Protein AF-A0A0A2BPV5-F1 (afdb_monomer_lite)

Structure (mmCIF, N/CA/C/O backbone):
data_AF-A0A0A2BPV5-F1
#
_entry.id   AF-A0A0A2BPV5-F1
#
loop_
_atom_site.group_PDB
_atom_site.id
_atom_site.type_symbol
_atom_site.label_atom_id
_atom_site.label_alt_id
_atom_site.label_comp_id
_atom_site.label_asym_id
_atom_site.label_entity_id
_atom_site.label_seq_id
_atom_site.pdbx_PDB_ins_code
_atom_site.Cartn_x
_atom_site.Cartn_y
_atom_site.Cartn_z
_atom_site.occupancy
_atom_site.B_iso_or_equiv
_atom_site.auth_seq_id
_atom_site.auth_comp_id
_atom_site.auth_asym_id
_atom_site.auth_atom_id
_atom_site.pdbx_PDB_model_num
ATOM 1 N N . MET A 1 1 ? -3.745 15.430 -7.009 1.00 54.25 1 MET A N 1
ATOM 2 C CA . MET A 1 1 ? -3.232 14.319 -6.182 1.00 54.25 1 MET A CA 1
ATOM 3 C C . MET A 1 1 ? -1.753 14.113 -6.457 1.00 54.25 1 MET A C 1
ATOM 5 O O . MET A 1 1 ? -1.417 14.063 -7.633 1.00 54.25 1 MET A O 1
ATOM 9 N N . ASN A 1 2 ? -0.888 14.054 -5.436 1.00 61.00 2 ASN A N 1
ATOM 10 C CA . ASN A 1 2 ? 0.562 13.937 -5.638 1.00 61.00 2 ASN A CA 1
ATOM 11 C C . ASN A 1 2 ? 1.040 12.500 -5.362 1.00 61.00 2 ASN A C 1
ATOM 13 O O . ASN A 1 2 ? 0.866 11.989 -4.256 1.00 61.00 2 ASN A O 1
ATOM 17 N N . ASP A 1 3 ? 1.661 11.859 -6.353 1.00 69.44 3 ASP A N 1
ATOM 18 C CA . ASP A 1 3 ? 2.144 10.472 -6.261 1.00 69.44 3 ASP A CA 1
ATOM 19 C C . ASP A 1 3 ? 3.402 10.337 -5.382 1.00 69.44 3 ASP A C 1
ATOM 21 O O . ASP A 1 3 ? 3.892 9.237 -5.155 1.00 69.44 3 ASP A O 1
ATOM 25 N N . GLU A 1 4 ? 3.926 11.430 -4.835 1.00 75.62 4 GLU A N 1
ATOM 26 C CA . GLU A 1 4 ? 5.074 11.391 -3.924 1.00 75.62 4 GLU A CA 1
ATOM 27 C C . GLU A 1 4 ? 4.683 11.006 -2.488 1.00 75.62 4 GLU A C 1
ATOM 29 O O . GLU A 1 4 ? 5.495 10.432 -1.766 1.00 75.62 4 GLU A O 1
ATOM 34 N N . ASN A 1 5 ? 3.434 11.263 -2.072 1.00 85.25 5 ASN A N 1
ATOM 35 C CA . ASN A 1 5 ? 3.008 11.116 -0.672 1.00 85.25 5 ASN A CA 1
ATOM 36 C C . ASN A 1 5 ? 1.928 10.042 -0.442 1.00 85.25 5 ASN A C 1
ATOM 38 O O . ASN A 1 5 ? 1.442 9.862 0.677 1.00 85.25 5 ASN A O 1
ATOM 42 N N . TRP A 1 6 ? 1.565 9.288 -1.483 1.00 88.50 6 TRP A N 1
ATOM 43 C CA . TRP A 1 6 ? 0.464 8.323 -1.420 1.00 88.50 6 TRP A CA 1
ATOM 44 C C . TRP A 1 6 ? 0.642 7.263 -0.328 1.00 88.50 6 TRP A C 1
ATOM 46 O O . TRP A 1 6 ? -0.335 6.827 0.267 1.00 88.50 6 TRP A O 1
ATOM 56 N N . LYS A 1 7 ? 1.881 6.849 -0.026 1.00 91.31 7 LYS A N 1
ATOM 57 C CA . LYS A 1 7 ? 2.158 5.837 1.005 1.00 91.31 7 LYS A CA 1
ATOM 58 C C . LYS A 1 7 ? 1.770 6.325 2.402 1.00 91.31 7 LYS A C 1
ATOM 60 O O . LYS A 1 7 ? 1.186 5.573 3.178 1.00 91.31 7 LYS A O 1
ATOM 65 N N . GLU A 1 8 ? 2.093 7.577 2.721 1.00 90.62 8 GLU A N 1
ATOM 66 C CA . GLU A 1 8 ? 1.737 8.218 3.992 1.00 90.62 8 GLU A CA 1
ATOM 67 C C . GLU A 1 8 ? 0.224 8.421 4.096 1.00 90.62 8 GLU A C 1
ATOM 69 O O . GLU A 1 8 ? -0.383 8.127 5.127 1.00 90.62 8 GLU A O 1
ATOM 74 N N . GLU A 1 9 ? -0.406 8.870 3.012 1.00 90.31 9 GLU A N 1
ATOM 75 C CA . GLU A 1 9 ? -1.861 9.025 2.939 1.00 90.31 9 GLU A CA 1
ATOM 76 C C . GLU A 1 9 ? -2.578 7.687 3.090 1.00 90.31 9 GLU A C 1
ATOM 78 O O . GLU A 1 9 ? -3.507 7.566 3.885 1.00 90.31 9 GLU A O 1
ATOM 83 N N . PHE A 1 10 ? -2.100 6.649 2.410 1.00 91.50 10 PHE A N 1
ATOM 84 C CA . PHE A 1 10 ? -2.673 5.315 2.482 1.00 91.50 10 PHE A CA 1
ATOM 85 C C . PHE A 1 10 ? -2.566 4.715 3.888 1.00 91.50 10 PHE A C 1
ATOM 87 O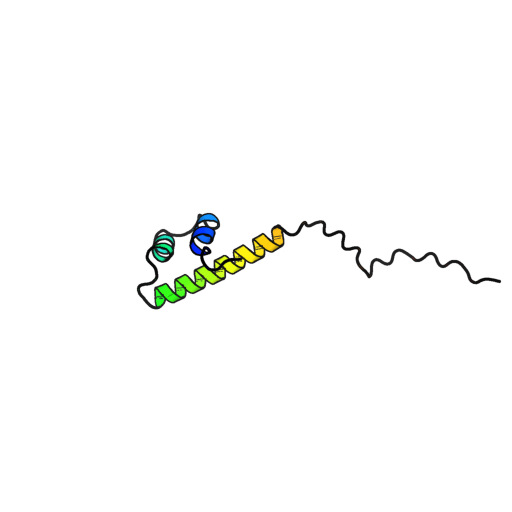 O . PHE A 1 10 ? -3.544 4.143 4.373 1.00 91.50 10 PHE A O 1
ATOM 94 N N . LYS A 1 11 ? -1.440 4.924 4.592 1.00 90.81 11 LYS A N 1
ATOM 95 C CA . LYS A 1 11 ? -1.301 4.552 6.013 1.00 90.81 11 LYS A CA 1
ATOM 96 C C . LYS A 1 11 ? -2.342 5.245 6.895 1.00 90.81 11 LYS A C 1
ATOM 98 O O . LYS A 1 11 ? -2.917 4.607 7.773 1.00 90.81 11 LYS A O 1
ATOM 103 N N . LYS A 1 12 ? -2.613 6.532 6.655 1.00 90.06 12 LYS A N 1
ATOM 104 C CA . LYS A 1 12 ? -3.61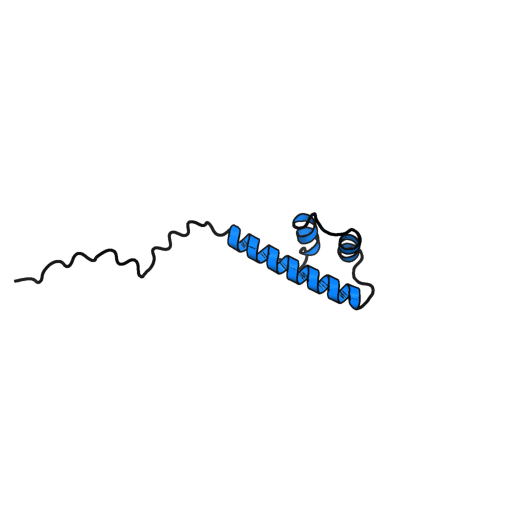5 7.302 7.416 1.00 90.06 12 LYS A CA 1
ATOM 105 C C . LYS A 1 12 ? -5.046 6.882 7.086 1.00 90.06 12 LYS A C 1
ATOM 107 O O . LYS A 1 12 ? -5.888 6.827 7.977 1.00 90.06 12 LYS A O 1
ATOM 112 N N . TRP A 1 13 ? -5.336 6.610 5.817 1.00 88.25 13 TRP A N 1
ATOM 113 C CA . TRP A 1 13 ? -6.691 6.316 5.343 1.00 88.25 13 TRP A CA 1
ATOM 114 C C . TRP A 1 13 ? -7.109 4.868 5.583 1.00 88.25 13 TRP A C 1
ATOM 116 O O . TRP A 1 13 ? -8.304 4.593 5.687 1.00 88.25 13 TRP A O 1
ATOM 126 N N . LYS A 1 14 ? -6.148 3.947 5.697 1.00 87.50 14 LYS A N 1
ATOM 127 C CA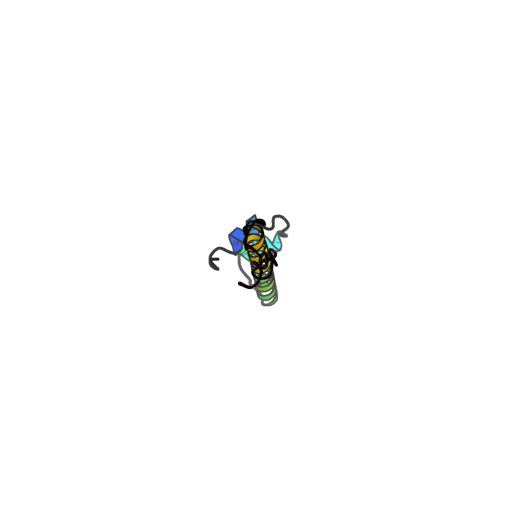 . LYS A 1 14 ? -6.406 2.525 5.918 1.00 87.50 14 LYS A CA 1
ATOM 128 C C . LYS A 1 14 ? -5.759 2.041 7.225 1.00 87.50 14 LYS A C 1
ATOM 130 O O . LYS A 1 14 ? -4.715 1.395 7.197 1.00 87.50 14 LYS A O 1
ATOM 135 N N . PRO A 1 15 ? -6.405 2.258 8.388 1.00 86.06 15 PRO A N 1
ATOM 136 C CA . PRO A 1 15 ? -5.888 1.782 9.676 1.00 86.06 15 PRO A CA 1
ATOM 137 C C . PRO A 1 15 ? -5.891 0.248 9.803 1.00 86.06 15 PRO A C 1
ATOM 139 O O . PRO A 1 15 ? -5.301 -0.301 10.726 1.00 86.06 15 PRO A O 1
ATOM 142 N N . THR A 1 16 ? -6.544 -0.462 8.877 1.00 90.69 16 THR A N 1
ATOM 143 C CA . THR A 1 16 ? -6.626 -1.931 8.838 1.00 90.69 16 THR A CA 1
ATOM 144 C C . THR A 1 16 ? -5.438 -2.599 8.140 1.00 90.69 16 THR A C 1
ATOM 146 O O . THR A 1 16 ? -5.464 -3.810 7.906 1.00 90.69 16 THR A O 1
ATOM 149 N N . LEU A 1 17 ? -4.401 -1.835 7.779 1.00 91.06 17 LEU A N 1
ATOM 150 C CA . LEU A 1 17 ? -3.193 -2.380 7.168 1.00 91.06 17 LEU A CA 1
ATOM 151 C C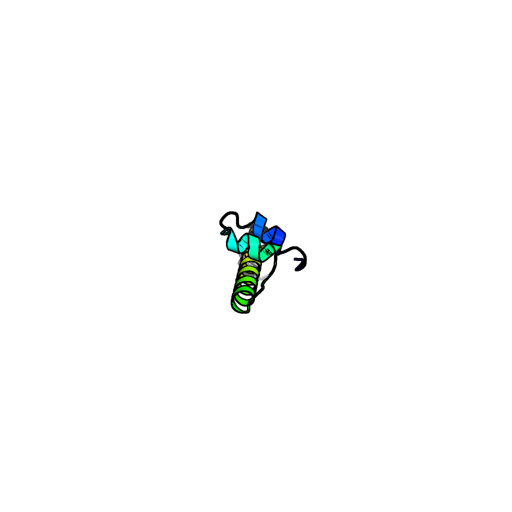 . LEU A 1 17 ? -2.519 -3.399 8.084 1.00 91.06 17 LEU A C 1
ATOM 153 O O . LEU A 1 17 ? -2.305 -3.174 9.275 1.00 91.06 17 LEU A O 1
ATOM 157 N N . LYS A 1 18 ? -2.142 -4.536 7.500 1.00 93.06 18 LYS A N 1
ATOM 158 C CA . LYS A 1 18 ? -1.401 -5.567 8.224 1.00 93.06 18 LYS A CA 1
ATOM 159 C C . LYS A 1 18 ? 0.045 -5.107 8.450 1.00 93.06 18 LYS A C 1
ATOM 161 O O . LYS A 1 18 ? 0.598 -4.422 7.588 1.00 93.06 18 LYS A O 1
ATOM 166 N N . PRO A 1 19 ? 0.719 -5.554 9.526 1.00 92.25 19 PRO A N 1
ATOM 167 C CA . PRO A 1 19 ? 2.089 -5.130 9.832 1.00 92.25 19 PRO A CA 1
ATOM 168 C C . PRO A 1 19 ? 3.085 -5.322 8.680 1.00 92.25 19 PRO A C 1
ATOM 170 O O . PRO A 1 19 ? 3.930 -4.466 8.442 1.00 92.25 19 PRO A O 1
ATOM 173 N N . PHE A 1 20 ? 2.961 -6.407 7.906 1.00 91.19 20 PHE A N 1
ATOM 174 C CA . PHE A 1 20 ? 3.835 -6.636 6.751 1.00 91.19 20 PHE A CA 1
ATOM 175 C C . PHE A 1 20 ? 3.592 -5.646 5.602 1.00 91.19 20 PHE A C 1
ATOM 177 O O . PHE A 1 20 ? 4.519 -5.357 4.856 1.00 91.19 20 PHE A O 1
ATOM 184 N N . GLN A 1 21 ? 2.369 -5.129 5.451 1.00 91.75 21 GLN A N 1
ATOM 185 C CA . GLN A 1 21 ? 2.029 -4.130 4.433 1.00 91.75 21 GLN A CA 1
ATOM 186 C C . GLN A 1 21 ? 2.586 -2.763 4.824 1.00 91.75 21 GLN A C 1
ATOM 188 O O . GLN A 1 21 ? 3.117 -2.058 3.976 1.00 91.75 21 GLN A O 1
ATOM 193 N N . VAL A 1 22 ? 2.521 -2.416 6.114 1.00 92.94 22 VAL A N 1
ATOM 194 C CA . VAL A 1 22 ? 3.162 -1.205 6.652 1.00 92.94 22 VAL A CA 1
ATOM 195 C C . VAL A 1 22 ? 4.669 -1.268 6.420 1.00 92.94 22 VAL A C 1
ATOM 197 O O . VAL A 1 22 ? 5.233 -0.357 5.822 1.00 92.94 22 VAL A O 1
ATOM 200 N N . LYS A 1 23 ? 5.292 -2.397 6.775 1.00 92.75 23 LYS A N 1
ATOM 201 C CA . LYS A 1 23 ? 6.717 -2.625 6.532 1.00 92.75 23 LYS A CA 1
ATOM 202 C C . LYS A 1 23 ? 7.075 -2.541 5.046 1.00 92.75 23 LYS A C 1
ATOM 204 O O . LYS A 1 23 ? 8.065 -1.922 4.690 1.00 92.75 23 LYS A O 1
ATOM 209 N N . LEU A 1 24 ? 6.248 -3.109 4.166 1.00 93.88 24 LEU A N 1
ATOM 210 C CA . LEU A 1 24 ? 6.442 -3.028 2.716 1.00 93.88 24 LEU A CA 1
ATOM 211 C C . LEU A 1 24 ? 6.380 -1.582 2.188 1.00 93.88 24 LEU A C 1
ATOM 213 O O . LEU A 1 24 ? 7.094 -1.241 1.245 1.00 93.88 24 LEU A O 1
ATOM 217 N N . LEU A 1 25 ? 5.540 -0.725 2.775 1.00 92.62 25 LEU A N 1
ATOM 218 C CA . LEU A 1 25 ? 5.462 0.689 2.397 1.00 92.62 25 LEU A CA 1
ATOM 219 C C . LEU A 1 25 ? 6.720 1.463 2.813 1.00 92.62 25 LEU A C 1
ATOM 221 O O . LEU A 1 25 ? 7.183 2.301 2.032 1.00 92.62 25 LEU A O 1
ATOM 225 N N . GLU A 1 26 ? 7.254 1.170 4.001 1.00 92.06 26 GLU A N 1
ATOM 226 C CA . GLU A 1 26 ? 8.426 1.828 4.597 1.00 92.06 26 GLU A CA 1
ATOM 227 C C . GLU A 1 26 ? 9.743 1.349 3.978 1.00 92.06 26 GLU A C 1
ATOM 229 O O . GLU A 1 26 ? 10.500 2.160 3.447 1.00 92.06 26 GLU A O 1
ATOM 234 N N . ASP A 1 27 ? 9.976 0.037 3.981 1.00 92.69 27 ASP A N 1
ATOM 235 C CA . ASP A 1 27 ? 11.237 -0.574 3.543 1.00 92.69 27 ASP A CA 1
ATOM 236 C C . ASP A 1 27 ? 11.309 -0.741 2.015 1.00 92.69 27 ASP A C 1
ATOM 238 O O . ASP A 1 27 ? 12.390 -0.836 1.435 1.00 92.69 27 ASP A O 1
ATOM 242 N N . GLY A 1 28 ? 10.153 -0.767 1.345 1.00 90.00 28 GLY A N 1
ATOM 243 C CA . GLY A 1 28 ? 10.046 -1.053 -0.083 1.00 90.00 28 GLY A CA 1
ATOM 244 C C . GL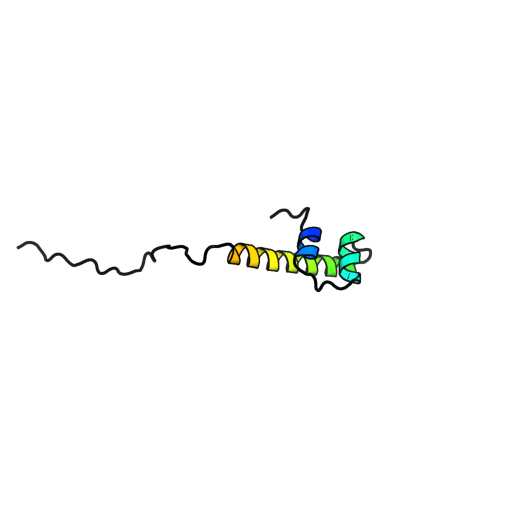Y A 1 28 ? 10.086 -2.552 -0.422 1.00 90.00 28 GLY A C 1
ATOM 245 O O . GLY A 1 28 ? 10.271 -3.406 0.448 1.00 90.00 28 GLY A O 1
ATOM 246 N N . PRO A 1 29 ? 9.852 -2.908 -1.698 1.00 92.94 29 PRO A N 1
ATOM 247 C CA . PRO A 1 29 ? 9.816 -4.296 -2.130 1.00 92.94 29 PRO A CA 1
ATOM 248 C C . PRO A 1 29 ? 11.231 -4.844 -2.347 1.00 92.94 29 PRO A C 1
ATOM 250 O O . PRO A 1 29 ? 12.047 -4.253 -3.050 1.00 92.94 29 PRO A O 1
ATOM 253 N N . CYS A 1 30 ? 11.497 -6.027 -1.802 1.00 92.88 30 CYS A N 1
ATOM 254 C CA . CYS A 1 30 ? 12.726 -6.794 -2.022 1.00 92.88 30 CYS A CA 1
ATOM 255 C C . CYS A 1 30 ? 12.530 -7.964 -3.001 1.00 92.88 30 CYS A C 1
ATOM 257 O O . CYS A 1 30 ? 13.489 -8.652 -3.346 1.00 92.88 30 CYS A O 1
ATOM 259 N N . SER A 1 31 ? 11.295 -8.230 -3.431 1.00 94.31 31 SER A N 1
ATOM 260 C CA . SER A 1 31 ? 10.960 -9.312 -4.357 1.00 94.31 31 SER A CA 1
ATOM 261 C C . SER A 1 31 ? 9.883 -8.892 -5.354 1.00 94.31 31 SER A C 1
ATOM 263 O O . SER A 1 31 ? 9.108 -7.969 -5.109 1.00 94.31 31 SER A O 1
ATOM 265 N N . GLN A 1 32 ? 9.771 -9.629 -6.460 1.00 95.38 32 GLN A N 1
ATOM 266 C CA . GLN A 1 32 ? 8.743 -9.373 -7.470 1.00 95.38 32 GLN A CA 1
ATOM 267 C C . GLN A 1 32 ? 7.319 -9.476 -6.904 1.00 95.38 32 GLN A C 1
ATOM 269 O O . GLN A 1 32 ? 6.450 -8.685 -7.260 1.00 95.38 32 GLN A O 1
ATOM 274 N N . SER A 1 33 ? 7.067 -10.430 -6.004 1.00 93.88 33 SER A N 1
ATOM 275 C CA . SER A 1 33 ? 5.753 -10.580 -5.368 1.00 93.88 33 SER A CA 1
ATOM 276 C C . SER A 1 33 ? 5.409 -9.386 -4.479 1.00 93.88 33 SER A C 1
ATOM 278 O O . SER A 1 33 ? 4.265 -8.936 -4.465 1.00 93.88 33 SER A O 1
ATOM 280 N N . GLN A 1 34 ? 6.402 -8.832 -3.784 1.00 94.69 34 GLN A N 1
ATOM 281 C CA . GLN A 1 34 ? 6.251 -7.610 -3.002 1.00 94.69 34 GLN A CA 1
ATOM 282 C C . GLN A 1 34 ? 6.031 -6.384 -3.894 1.00 94.69 34 GLN A C 1
ATOM 284 O O . GLN A 1 34 ? 5.215 -5.534 -3.550 1.00 94.69 34 GLN A O 1
ATOM 289 N N . THR A 1 35 ? 6.682 -6.312 -5.058 1.00 95.00 35 THR A N 1
ATOM 290 C CA . THR A 1 35 ? 6.427 -5.253 -6.047 1.00 95.00 35 THR A CA 1
ATOM 291 C C . THR A 1 35 ? 4.977 -5.281 -6.520 1.00 95.00 35 THR A C 1
ATOM 293 O O . THR A 1 35 ? 4.309 -4.253 -6.488 1.00 95.00 35 THR A O 1
ATOM 296 N N . LEU A 1 36 ? 4.460 -6.457 -6.889 1.00 95.31 36 LEU A N 1
ATOM 297 C CA . LEU A 1 36 ? 3.061 -6.606 -7.308 1.00 95.31 36 LEU A CA 1
ATOM 298 C C . LEU A 1 36 ? 2.088 -6.215 -6.191 1.00 95.31 36 LEU A C 1
ATOM 300 O O . LEU A 1 36 ? 1.106 -5.524 -6.443 1.00 95.31 36 LEU A O 1
ATOM 304 N N . MET A 1 37 ? 2.389 -6.601 -4.951 1.00 94.44 37 MET A N 1
ATOM 305 C CA . MET A 1 37 ? 1.595 -6.214 -3.787 1.00 94.44 37 MET A CA 1
ATOM 306 C C . MET A 1 37 ? 1.599 -4.699 -3.556 1.00 94.44 37 MET A C 1
ATOM 308 O O . MET A 1 37 ? 0.563 -4.125 -3.236 1.00 94.44 37 MET A O 1
ATOM 312 N N . LEU A 1 38 ? 2.741 -4.036 -3.743 1.00 94.19 38 LEU A N 1
ATOM 313 C CA . LEU A 1 38 ? 2.834 -2.584 -3.623 1.00 94.19 38 LEU A CA 1
ATOM 314 C C . LEU A 1 38 ? 2.038 -1.872 -4.729 1.00 94.19 38 LEU A C 1
ATOM 316 O O . LEU A 1 38 ? 1.374 -0.876 -4.448 1.00 94.19 38 LEU A O 1
ATOM 320 N N . CYS A 1 39 ? 2.063 -2.394 -5.961 1.00 93.25 39 CYS A N 1
ATOM 321 C CA . CYS A 1 39 ? 1.222 -1.900 -7.053 1.00 93.25 39 CYS A CA 1
ATOM 322 C C . CYS A 1 39 ? -0.270 -2.034 -6.723 1.00 93.25 39 CYS A C 1
ATOM 324 O O . CYS A 1 39 ? -1.027 -1.091 -6.938 1.00 93.25 39 CYS A O 1
ATOM 326 N N . ASP A 1 40 ? -0.683 -3.169 -6.158 1.00 94.62 40 ASP A N 1
ATOM 327 C CA . ASP A 1 40 ? -2.071 -3.401 -5.747 1.00 94.62 40 ASP A CA 1
ATOM 328 C C . ASP A 1 40 ? -2.513 -2.395 -4.669 1.00 94.62 40 ASP A C 1
ATOM 330 O O . ASP A 1 40 ? -3.559 -1.755 -4.778 1.00 94.62 40 ASP A O 1
ATOM 334 N N . MET A 1 41 ? -1.649 -2.146 -3.680 1.00 93.44 41 MET A N 1
ATOM 335 C CA . MET A 1 41 ? -1.878 -1.128 -2.648 1.00 93.44 41 MET A CA 1
ATOM 336 C C . MET A 1 41 ? -1.982 0.292 -3.227 1.00 93.44 41 MET A C 1
ATOM 338 O O . MET A 1 41 ? -2.784 1.091 -2.745 1.00 93.44 41 MET A O 1
ATOM 342 N N . TRP A 1 42 ? -1.208 0.618 -4.265 1.00 93.00 42 TRP A N 1
ATOM 343 C CA . TRP A 1 42 ? -1.305 1.911 -4.950 1.00 93.00 42 TRP A CA 1
ATOM 344 C C . TRP A 1 42 ? -2.631 2.067 -5.705 1.00 93.00 42 TRP A C 1
ATOM 346 O O . TRP A 1 42 ? -3.284 3.107 -5.597 1.00 93.00 42 TRP A O 1
ATOM 356 N N . CYS A 1 43 ? -3.077 1.025 -6.413 1.00 93.31 43 CYS A N 1
ATOM 357 C CA . CYS A 1 43 ? -4.391 1.003 -7.065 1.00 93.31 43 CYS A CA 1
ATOM 358 C C . CYS A 1 43 ? -5.532 1.160 -6.047 1.00 93.31 43 CYS A C 1
ATOM 360 O O . CYS A 1 43 ? -6.501 1.891 -6.285 1.00 93.31 43 CYS A O 1
ATOM 362 N N . GLU A 1 44 ? -5.409 0.514 -4.887 1.00 92.62 44 GLU A N 1
ATOM 363 C CA . GLU A 1 44 ? -6.373 0.669 -3.803 1.00 92.62 44 GLU A CA 1
ATOM 364 C C . GLU A 1 44 ? -6.399 2.112 -3.277 1.00 92.62 44 GLU A C 1
ATOM 366 O O . GLU A 1 44 ? -7.479 2.693 -3.133 1.00 92.62 44 GLU A O 1
ATOM 371 N N . TRP A 1 45 ? -5.232 2.725 -3.055 1.00 92.25 45 TRP A N 1
ATOM 372 C CA . TRP A 1 45 ? -5.150 4.134 -2.672 1.00 92.25 45 TRP A CA 1
ATOM 373 C C . TRP A 1 45 ? -5.820 5.046 -3.705 1.00 92.25 45 TRP A C 1
ATOM 375 O O . TRP A 1 45 ? -6.638 5.875 -3.314 1.00 92.25 45 TRP A O 1
ATOM 385 N N . LYS A 1 46 ? -5.571 4.854 -5.010 1.00 89.75 46 LYS A N 1
ATOM 386 C CA . LYS A 1 46 ? -6.249 5.605 -6.089 1.00 89.75 46 LYS A CA 1
ATOM 387 C C . LYS A 1 46 ? -7.769 5.426 -6.070 1.00 89.75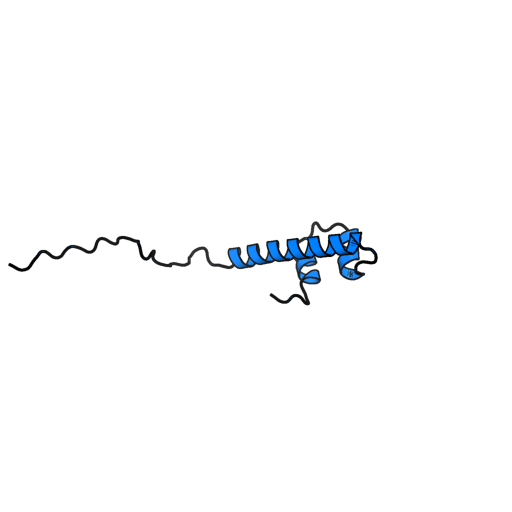 46 LYS A C 1
ATOM 389 O O . LYS A 1 46 ? -8.509 6.346 -6.403 1.00 89.75 46 LYS A O 1
ATOM 394 N N . THR A 1 47 ? -8.261 4.266 -5.656 1.00 89.62 47 THR A N 1
ATOM 395 C CA . THR A 1 47 ? -9.706 4.046 -5.515 1.00 89.62 47 THR A CA 1
ATOM 396 C C . THR A 1 47 ? -10.271 4.804 -4.314 1.00 89.62 47 THR A C 1
ATOM 398 O O . THR A 1 47 ? -11.334 5.417 -4.411 1.00 89.62 47 THR A O 1
ATOM 401 N N . LEU A 1 48 ? -9.574 4.781 -3.174 1.00 87.69 48 LEU A N 1
ATOM 402 C CA . LEU A 1 48 ? -9.976 5.524 -1.974 1.00 87.69 48 LEU A CA 1
ATOM 403 C C . LEU A 1 48 ? -9.941 7.031 -2.211 1.00 87.69 48 LEU A C 1
ATOM 405 O O . LEU A 1 48 ? -10.880 7.729 -1.853 1.00 87.69 48 LEU A O 1
ATOM 409 N N . ALA A 1 49 ? -8.882 7.497 -2.857 1.00 87.44 49 ALA A N 1
ATOM 410 C CA . ALA A 1 49 ? -8.705 8.844 -3.355 1.00 87.44 49 ALA A CA 1
ATOM 411 C C . ALA A 1 49 ? -9.913 9.356 -4.141 1.00 87.44 49 ALA A C 1
ATOM 413 O O . ALA A 1 49 ? -10.543 10.323 -3.733 1.00 87.44 49 ALA A O 1
ATOM 414 N N . LEU A 1 50 ? -10.280 8.650 -5.214 1.00 87.12 50 LEU A N 1
ATOM 415 C CA . LEU A 1 50 ? -11.414 9.021 -6.056 1.00 87.12 50 LEU A CA 1
ATOM 416 C C . LEU A 1 50 ? -12.724 9.044 -5.269 1.00 87.12 50 LEU A C 1
ATOM 418 O O . LEU A 1 50 ? -13.534 9.942 -5.447 1.00 87.12 50 LEU A O 1
ATOM 422 N N . LYS A 1 51 ? -12.934 8.077 -4.368 1.00 84.06 51 LYS A N 1
ATOM 423 C CA . LYS A 1 51 ? -14.119 8.073 -3.498 1.00 84.06 51 LYS A CA 1
ATOM 424 C C . LYS A 1 51 ? -14.157 9.281 -2.567 1.00 84.06 51 LYS A C 1
ATOM 426 O O . LYS A 1 51 ? -15.239 9.774 -2.278 1.00 84.06 51 LYS A O 1
ATOM 431 N N . ARG A 1 52 ? -13.006 9.733 -2.068 1.00 81.19 52 ARG A N 1
ATOM 432 C CA . ARG A 1 52 ? -12.922 10.929 -1.227 1.00 81.19 52 ARG A CA 1
ATOM 433 C C . ARG A 1 52 ? -13.182 12.188 -2.040 1.00 81.19 52 ARG A C 1
ATOM 435 O O . ARG A 1 52 ? -14.025 12.960 -1.616 1.00 81.19 52 ARG A O 1
ATOM 442 N N . ASP A 1 53 ? -12.566 12.322 -3.212 1.00 78.75 53 ASP A N 1
ATOM 443 C CA . ASP A 1 53 ? -12.810 13.449 -4.118 1.00 78.75 53 ASP A CA 1
ATOM 444 C C . ASP A 1 53 ? -14.298 13.536 -4.493 1.00 78.75 53 ASP A C 1
ATOM 446 O O . ASP A 1 53 ? -14.878 14.612 -4.447 1.00 78.75 53 ASP A O 1
ATOM 450 N N . LEU A 1 54 ? -14.946 12.399 -4.783 1.00 75.75 54 LEU A N 1
ATOM 451 C CA . LEU A 1 54 ? -16.384 12.337 -5.072 1.00 75.75 54 LEU A CA 1
ATOM 452 C C . LEU A 1 54 ? -17.257 12.679 -3.857 1.00 75.75 54 LEU A C 1
ATOM 454 O O . LEU A 1 54 ? -18.255 13.367 -4.015 1.00 75.75 54 LEU A O 1
ATOM 458 N N . ASN A 1 55 ? -16.889 12.228 -2.655 1.00 64.81 55 ASN A N 1
ATOM 459 C CA . ASN A 1 55 ? -17.608 12.570 -1.421 1.00 64.81 55 ASN A CA 1
ATOM 460 C C . ASN A 1 55 ? -17.336 14.010 -0.941 1.00 64.81 55 ASN A C 1
ATOM 462 O O . ASN A 1 55 ? -18.019 14.491 -0.040 1.00 64.81 55 ASN A O 1
ATOM 466 N N . GLU A 1 56 ? -16.317 14.675 -1.487 1.00 56.34 56 GLU A N 1
ATOM 467 C CA . GLU A 1 56 ? -16.028 16.097 -1.276 1.00 56.34 56 GLU A CA 1
ATOM 468 C C . GLU A 1 56 ? -16.752 16.990 -2.300 1.00 56.34 56 GLU A C 1
ATOM 470 O O . GLU A 1 56 ? -16.819 18.205 -2.102 1.00 56.34 56 GLU A O 1
ATOM 475 N N . ILE A 1 57 ? -17.360 16.414 -3.347 1.00 54.72 57 ILE A N 1
ATOM 476 C CA . ILE A 1 57 ? -18.342 17.124 -4.171 1.00 54.72 57 ILE A CA 1
ATOM 477 C C . ILE A 1 57 ? -19.592 17.310 -3.302 1.00 54.72 57 ILE A C 1
ATOM 479 O O . ILE A 1 57 ? -20.145 16.317 -2.825 1.00 54.72 57 ILE A O 1
ATOM 483 N N . PRO A 1 58 ? -20.053 18.551 -3.060 1.00 52.62 58 PRO A N 1
ATOM 484 C CA . PRO A 1 58 ? -21.302 18.761 -2.350 1.00 52.62 58 PRO A CA 1
ATOM 485 C C . PRO A 1 58 ? -22.417 18.024 -3.094 1.00 52.62 58 PRO A C 1
ATOM 487 O O . PRO A 1 58 ? -22.611 18.255 -4.285 1.00 52.62 58 PRO A O 1
ATOM 490 N N . ASP A 1 59 ? -23.193 17.212 -2.374 1.00 54.22 59 ASP A N 1
ATOM 491 C CA . ASP A 1 59 ? -24.441 16.585 -2.859 1.00 54.22 59 ASP A CA 1
ATOM 492 C C . ASP A 1 59 ? -25.452 17.630 -3.392 1.00 54.22 59 ASP A C 1
ATOM 494 O O . ASP A 1 59 ? -26.444 17.314 -4.034 1.00 54.22 59 ASP A O 1
ATOM 498 N N . HIS A 1 60 ? -25.173 18.906 -3.123 1.00 51.56 60 HIS A N 1
ATOM 499 C CA . HIS A 1 60 ? -25.881 20.085 -3.578 1.00 51.56 60 HIS A CA 1
ATOM 500 C C . HIS A 1 60 ? -25.054 20.820 -4.644 1.00 51.56 60 HIS A C 1
ATOM 502 O O . HIS A 1 60 ? -24.586 21.949 -4.461 1.00 51.56 60 HIS A O 1
ATOM 508 N N . LEU A 1 61 ? -24.840 20.174 -5.782 1.00 54.41 61 LEU A N 1
ATOM 509 C CA . LEU A 1 61 ? -24.700 20.932 -7.012 1.00 54.41 61 LEU A CA 1
ATOM 510 C C . LEU A 1 61 ? -26.127 21.209 -7.482 1.00 54.41 61 LEU A C 1
ATOM 512 O O . LEU A 1 61 ? -26.740 20.340 -8.092 1.00 54.41 61 LEU A O 1
ATOM 516 N N . ASP A 1 62 ? -26.640 22.411 -7.188 1.00 56.41 62 ASP A N 1
ATOM 517 C CA . ASP A 1 62 ? -27.816 23.003 -7.852 1.00 56.41 62 ASP A CA 1
ATOM 518 C C . ASP A 1 62 ? -27.480 23.242 -9.335 1.00 56.41 62 ASP A C 1
ATOM 520 O O . ASP A 1 62 ? -27.459 24.364 -9.846 1.00 56.41 62 ASP A O 1
ATOM 524 N N . ILE A 1 63 ? -27.117 22.183 -10.046 1.00 59.00 63 ILE A N 1
ATOM 525 C CA . ILE A 1 63 ? -27.134 22.183 -11.492 1.00 59.00 63 ILE A CA 1
ATOM 526 C C . ILE A 1 63 ? -28.602 21.960 -11.804 1.00 59.00 63 ILE A C 1
ATOM 528 O O . ILE A 1 63 ? -29.075 20.827 -11.774 1.00 59.00 63 ILE A O 1
ATOM 532 N N . ALA A 1 64 ? -29.321 23.063 -12.022 1.00 60.19 64 ALA A N 1
ATOM 533 C CA . ALA A 1 64 ? -30.645 23.014 -12.618 1.00 60.19 64 ALA A CA 1
ATOM 534 C C . ALA A 1 64 ? -30.551 22.101 -13.843 1.00 60.19 64 ALA A C 1
ATOM 536 O O . ALA A 1 64 ? -29.712 22.339 -14.723 1.00 60.19 64 ALA A O 1
ATOM 537 N N . ASP A 1 65 ? -31.328 21.020 -13.839 1.00 64.25 65 ASP A N 1
ATOM 538 C CA . ASP A 1 65 ? -31.348 20.084 -14.949 1.00 64.25 65 ASP A CA 1
ATOM 539 C C . ASP A 1 65 ? -31.721 20.891 -16.207 1.00 64.25 65 ASP A C 1
ATOM 541 O O . ASP A 1 65 ? -32.753 21.562 -16.219 1.00 64.25 65 ASP A O 1
ATOM 545 N N . PRO A 1 66 ? -30.895 20.909 -17.268 1.00 62.88 66 PRO A N 1
ATOM 546 C CA . PRO A 1 66 ? -31.241 21.599 -18.509 1.00 62.88 66 PRO A CA 1
ATOM 547 C C . PRO A 1 66 ? -32.535 21.076 -19.153 1.00 62.88 66 PRO A C 1
ATOM 549 O O . PRO A 1 66 ? -33.052 21.710 -20.073 1.00 62.88 66 PRO A O 1
ATOM 552 N N . TRP A 1 67 ? -33.018 19.917 -18.697 1.00 70.19 67 TRP A N 1
ATOM 553 C CA . TRP A 1 67 ? -34.272 19.280 -19.086 1.00 70.19 67 TRP A CA 1
ATOM 554 C C . TRP A 1 67 ? -35.352 19.366 -18.006 1.00 70.19 67 TRP A C 1
ATOM 556 O O . TRP A 1 67 ? -36.391 18.727 -18.161 1.00 70.19 67 TRP A O 1
ATOM 566 N N . ASP A 1 68 ? -35.130 20.130 -16.931 1.00 60.75 68 ASP A N 1
ATOM 567 C CA . ASP A 1 68 ? -36.198 20.484 -16.002 1.00 60.75 68 ASP A CA 1
ATOM 568 C C . ASP A 1 68 ? -37.183 21.358 -16.785 1.00 60.75 68 ASP A C 1
ATOM 570 O O . ASP A 1 68 ? -36.965 22.553 -17.012 1.00 60.75 68 ASP A O 1
ATOM 574 N N . GLU A 1 69 ? -38.236 20.728 -17.301 1.00 62.97 69 GLU A N 1
ATOM 575 C CA . GLU A 1 69 ? -39.340 21.381 -17.992 1.00 62.97 69 GLU A CA 1
ATOM 576 C C . GLU A 1 69 ? -40.109 22.208 -16.960 1.00 62.97 69 GLU A C 1
ATOM 578 O O . GLU A 1 69 ? -41.186 21.847 -16.493 1.00 62.97 69 GLU A O 1
ATOM 583 N N . THR A 1 70 ? -39.540 23.351 -16.576 1.00 58.53 70 THR A N 1
ATOM 584 C CA . THR A 1 70 ? -40.327 24.416 -15.970 1.00 58.53 70 THR A CA 1
ATOM 585 C C . THR A 1 70 ? -41.225 24.912 -17.086 1.00 58.53 70 THR A C 1
ATOM 587 O O . THR A 1 70 ? -40.768 25.637 -17.970 1.00 58.53 70 THR A O 1
ATOM 590 N N . ASP A 1 71 ? -42.464 24.420 -17.079 1.00 55.94 71 ASP A N 1
ATOM 591 C CA . ASP A 1 71 ? -43.532 24.744 -18.013 1.00 55.94 71 ASP A CA 1
ATOM 592 C C . ASP A 1 71 ? -43.434 26.208 -18.448 1.00 55.94 71 ASP A C 1
ATOM 594 O O . ASP A 1 71 ? -43.797 27.136 -17.719 1.00 55.94 71 ASP A O 1
ATOM 598 N N . ALA A 1 72 ? -42.896 26.419 -19.650 1.00 51.31 72 ALA A N 1
ATOM 599 C CA . ALA A 1 72 ? -42.932 27.706 -20.305 1.00 51.31 72 ALA A CA 1
ATOM 600 C C . ALA A 1 72 ? -44.407 27.980 -20.587 1.00 51.31 72 ALA A C 1
ATOM 602 O O . ALA A 1 72 ? -44.974 27.456 -21.547 1.00 51.31 72 ALA A O 1
ATOM 603 N N . GLU A 1 73 ? -45.027 28.751 -19.696 1.00 57.97 73 GLU A N 1
ATOM 604 C CA . GLU A 1 73 ? -46.376 29.275 -19.813 1.00 57.97 73 GLU A CA 1
ATOM 605 C C . GLU A 1 73 ? -46.546 29.814 -21.242 1.00 57.97 73 GLU A C 1
ATOM 607 O O . GLU A 1 73 ? -46.000 30.858 -21.612 1.00 57.97 73 GLU A O 1
ATOM 612 N N . MET A 1 74 ? -47.226 29.027 -22.089 1.00 55.50 74 MET A N 1
ATOM 613 C CA . MET A 1 74 ? -47.526 29.373 -23.474 1.00 55.50 74 MET A CA 1
ATOM 614 C C . MET A 1 74 ? -48.401 30.621 -23.454 1.00 55.50 74 MET A C 1
ATOM 616 O O . MET A 1 74 ? -49.628 30.543 -23.387 1.00 55.50 74 MET A O 1
ATOM 620 N N . SER A 1 75 ? -47.773 31.791 -23.509 1.00 54.97 75 SER A N 1
ATOM 621 C CA . SER A 1 75 ? -48.489 33.027 -23.786 1.00 54.97 75 SER A CA 1
ATOM 622 C C . SER A 1 75 ? -49.125 32.903 -25.176 1.00 54.97 75 SER A C 1
ATOM 624 O O . SER A 1 75 ? -48.458 32.693 -26.188 1.00 54.97 75 SER A O 1
ATOM 626 N N . ALA A 1 76 ? -50.459 32.913 -25.172 1.00 60.03 76 ALA A N 1
ATOM 627 C CA . ALA A 1 76 ? -51.337 32.652 -26.305 1.00 60.03 76 ALA A CA 1
ATOM 628 C C . ALA A 1 76 ? -50.989 33.489 -27.558 1.00 60.03 76 ALA A C 1
ATOM 630 O O . ALA A 1 76 ? -50.464 34.599 -27.434 1.00 60.03 76 ALA A O 1
ATOM 631 N N . PRO A 1 77 ? -51.315 33.006 -28.775 1.00 62.62 77 PRO A N 1
ATOM 632 C CA . PRO A 1 77 ? -50.985 33.720 -30.000 1.00 62.62 77 PRO A CA 1
ATOM 633 C C . PRO A 1 77 ? -51.758 35.042 -30.087 1.00 62.62 77 PRO A C 1
ATOM 635 O O . PRO A 1 77 ? -52.955 35.103 -29.797 1.00 62.62 77 PRO A O 1
ATOM 638 N N . TYR A 1 78 ? -51.056 36.097 -30.505 1.00 61.06 78 TYR A N 1
ATOM 639 C CA . TYR A 1 78 ? -51.628 37.414 -30.780 1.00 61.06 78 TYR A CA 1
ATOM 640 C C . TYR A 1 78 ? -52.754 37.308 -31.818 1.00 61.06 78 TYR A C 1
ATOM 642 O O . TYR A 1 78 ? -52.611 36.626 -32.834 1.00 61.06 78 TYR A O 1
ATOM 650 N N . ARG A 1 79 ? -53.873 37.976 -31.527 1.00 53.19 79 ARG A N 1
ATOM 651 C CA . ARG A 1 79 ? -55.065 38.042 -32.377 1.00 53.19 79 ARG A CA 1
ATOM 652 C C . ARG A 1 79 ? -54.980 39.184 -33.381 1.00 53.19 79 ARG A C 1
ATOM 654 O O . ARG A 1 79 ? -54.435 40.243 -33.000 1.00 53.19 79 ARG A O 1
#

Sequence (79 aa):
MNDENWKEEFKKWKPTLKPFQVKLLEDGPCSQSQTLMLCDMWCEWKTLALKRDLNEIPDHLDIADPWDETDAEMSAPYR

Radius of gyration: 24.26 Å; chains: 1; bounding box: 68×49×42 Å

Secondary structure (DSSP, 8-state):
--TTSHHHHHHHH-TT--HHHHHHHHH--SSHHHHHHHHHHHHHHHHHHHHHHHHHS-S------TT--------PPP-

pLDDT: mean 79.12, std 15.9, range [51.31, 95.38]

Foldseek 3Di:
DDPVCLLVVLVVVCVVDDPVRNVCSVVPDPDPVSVVVVVVSSVVSVVVVVVVVVVVPPPPPPPPDPPPCPPPPPPDDDD